Protein AF-A0A3N6BJR9-F1 (afdb_monomer_lite)

Radius of gyration: 11.51 Å; chains: 1; bounding box: 34×16×31 Å

Secondary structure (DSSP, 8-state):
------EEEETTEEEE--HHHHHHHHHTTT--HHHHHHHHHHHHHHHTT-SEEEHHHHHHTT-

Sequence (63 aa):
MARDNLYVVDGARKVPFLRGMITHSLVERGLSFEDAYEVASTVRERIKQRKVIEKKDLTLLIQ

Foldseek 3Di:
DDPLQEWEDEPPDTHGDDLVVQLVVVVVVPDDSVVSSVLSVVLCVVCSPPRYDYPVVSVVSVD

pLDDT: mean 86.31, std 11.01, range [40.16, 96.94]

Structure (mmCIF, N/CA/C/O backbone):
data_AF-A0A3N6BJR9-F1
#
_entry.id   AF-A0A3N6BJR9-F1
#
loop_
_atom_site.group_PDB
_atom_site.id
_atom_site.type_symbol
_atom_site.label_atom_id
_atom_site.label_alt_id
_atom_site.label_comp_id
_atom_site.label_asym_id
_atom_site.label_entity_id
_atom_site.label_seq_id
_atom_site.pdbx_PDB_ins_code
_atom_site.Cartn_x
_atom_site.Cartn_y
_atom_site.Cartn_z
_atom_site.occupancy
_atom_site.B_iso_or_equiv
_atom_site.auth_seq_id
_atom_site.auth_comp_id
_atom_s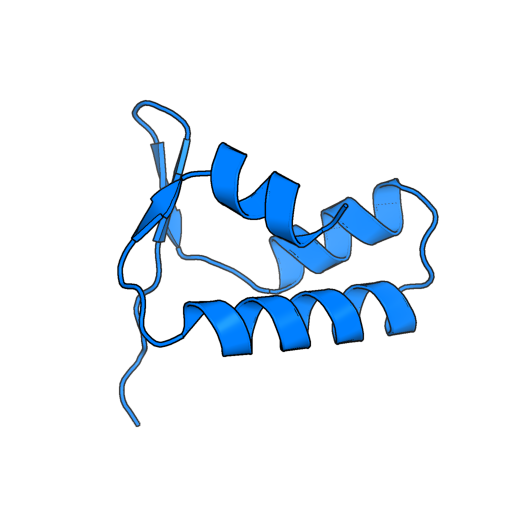ite.auth_asym_id
_atom_site.auth_atom_id
_atom_site.pdbx_PDB_model_num
ATOM 1 N N . MET A 1 1 ? 21.466 0.017 5.297 1.00 40.16 1 MET A N 1
ATOM 2 C CA . MET A 1 1 ? 20.059 -0.387 5.084 1.00 40.16 1 MET A CA 1
ATOM 3 C C . MET A 1 1 ? 19.681 0.027 3.674 1.00 40.16 1 MET A C 1
ATOM 5 O O . MET A 1 1 ? 19.696 1.220 3.392 1.00 40.16 1 MET A O 1
ATOM 9 N N . ALA A 1 2 ? 19.497 -0.929 2.762 1.00 46.00 2 ALA A N 1
ATOM 10 C CA . ALA A 1 2 ? 19.148 -0.613 1.382 1.00 46.00 2 ALA A CA 1
ATOM 11 C C . ALA A 1 2 ? 17.796 0.109 1.373 1.00 46.00 2 ALA A C 1
ATOM 13 O O . ALA A 1 2 ? 16.828 -0.359 1.968 1.00 46.00 2 ALA A O 1
ATOM 14 N N . ARG A 1 3 ? 17.732 1.281 0.740 1.00 56.88 3 ARG A N 1
ATOM 15 C CA . ARG A 1 3 ? 16.448 1.845 0.333 1.00 56.88 3 ARG A CA 1
ATOM 16 C C . ARG A 1 3 ? 15.928 0.915 -0.756 1.00 56.88 3 ARG A C 1
ATOM 18 O O . ARG A 1 3 ? 16.339 1.039 -1.907 1.00 56.88 3 ARG A O 1
ATOM 25 N N . ASP A 1 4 ? 15.110 -0.062 -0.376 1.00 64.44 4 ASP A N 1
ATOM 26 C CA . ASP A 1 4 ? 14.412 -0.921 -1.326 1.00 64.44 4 ASP A CA 1
ATOM 27 C C . ASP A 1 4 ? 13.441 -0.035 -2.112 1.00 64.44 4 ASP A C 1
ATOM 29 O O . ASP A 1 4 ? 12.307 0.229 -1.697 1.00 64.44 4 ASP A O 1
ATOM 33 N N . ASN A 1 5 ? 13.948 0.515 -3.217 1.00 75.62 5 ASN A N 1
ATOM 34 C CA . ASN A 1 5 ? 13.209 1.350 -4.150 1.00 75.62 5 ASN A CA 1
ATOM 35 C C . ASN A 1 5 ? 12.267 0.449 -4.954 1.00 75.62 5 ASN A C 1
ATOM 37 O O . ASN A 1 5 ? 12.539 0.090 -6.100 1.00 75.62 5 ASN A O 1
ATOM 41 N N . LEU A 1 6 ? 11.171 0.056 -4.313 1.00 86.69 6 LEU A N 1
ATOM 42 C CA . LEU A 1 6 ? 10.038 -0.580 -4.959 1.00 86.69 6 LEU A CA 1
ATOM 43 C C . LEU A 1 6 ? 9.204 0.488 -5.663 1.00 86.69 6 LEU A C 1
ATOM 45 O O . LEU A 1 6 ? 8.886 1.526 -5.081 1.00 86.69 6 LEU A O 1
ATOM 49 N N . TYR A 1 7 ? 8.812 0.204 -6.898 1.00 90.06 7 TYR A N 1
ATOM 50 C CA . TYR A 1 7 ? 7.950 1.074 -7.685 1.00 90.06 7 TYR A CA 1
ATOM 51 C C . TYR A 1 7 ? 6.656 0.372 -8.073 1.00 90.06 7 TYR A C 1
ATOM 53 O O . TYR A 1 7 ? 6.668 -0.807 -8.422 1.00 90.06 7 TYR A O 1
ATOM 61 N N . VAL A 1 8 ? 5.562 1.125 -8.069 1.00 89.31 8 VAL A N 1
ATOM 62 C CA . VAL A 1 8 ? 4.288 0.717 -8.657 1.00 89.31 8 VAL A CA 1
ATOM 63 C C . VAL A 1 8 ? 4.199 1.290 -10.063 1.00 89.31 8 VAL A C 1
ATOM 65 O O . VAL A 1 8 ? 4.451 2.482 -10.263 1.00 89.31 8 VAL A O 1
ATOM 68 N N . VAL A 1 9 ? 3.845 0.448 -11.027 1.00 91.38 9 VAL A N 1
ATOM 69 C CA . VAL A 1 9 ? 3.589 0.850 -12.412 1.00 91.38 9 VAL A CA 1
ATOM 70 C C . VAL A 1 9 ? 2.088 0.823 -12.681 1.00 91.38 9 VAL A C 1
ATOM 72 O O . VAL A 1 9 ? 1.420 -0.179 -12.431 1.00 91.38 9 VAL A O 1
ATOM 75 N N . ASP A 1 10 ? 1.565 1.938 -13.180 1.00 87.00 10 ASP A N 1
ATOM 76 C CA . ASP A 1 10 ? 0.178 2.133 -13.603 1.00 87.00 10 ASP A CA 1
ATOM 77 C C . ASP A 1 10 ? 0.187 2.649 -15.049 1.00 87.00 10 ASP A C 1
ATOM 79 O O . ASP A 1 10 ? 0.327 3.850 -15.308 1.00 87.00 10 ASP A O 1
ATOM 83 N N . GLY A 1 11 ? 0.175 1.717 -16.007 1.00 86.69 11 GLY A N 1
ATOM 84 C CA . GLY A 1 11 ? 0.399 2.017 -17.422 1.00 86.69 11 GLY A CA 1
ATOM 85 C C . GLY A 1 11 ? 1.760 2.682 -17.650 1.00 86.69 11 GLY A C 1
ATOM 86 O O . GLY A 1 11 ? 2.803 2.096 -17.373 1.00 86.69 11 GLY A O 1
ATOM 87 N N . ALA A 1 12 ? 1.757 3.928 -18.131 1.00 87.75 12 ALA A N 1
ATOM 88 C CA . ALA A 1 12 ? 2.976 4.712 -18.353 1.00 87.75 12 ALA A CA 1
ATOM 89 C C . ALA A 1 12 ? 3.530 5.385 -17.080 1.00 87.75 12 ALA A C 1
ATOM 91 O O . ALA A 1 12 ? 4.624 5.952 -17.106 1.00 87.75 12 ALA A O 1
ATOM 92 N N . ARG A 1 13 ? 2.792 5.371 -15.961 1.00 89.06 13 ARG A N 1
ATOM 93 C CA . ARG A 1 13 ? 3.217 6.017 -14.711 1.00 89.06 13 ARG A CA 1
ATOM 94 C C . ARG A 1 13 ? 3.999 5.036 -13.849 1.00 89.06 13 ARG A C 1
ATOM 96 O O . ARG A 1 13 ? 3.522 3.943 -13.572 1.00 89.06 13 ARG A O 1
ATOM 103 N N . LYS A 1 14 ? 5.167 5.456 -13.362 1.00 90.12 14 LYS A N 1
ATOM 104 C CA . LYS A 1 14 ? 5.971 4.723 -12.378 1.00 90.12 14 LYS A CA 1
ATOM 105 C C . LYS A 1 14 ? 6.144 5.591 -11.140 1.00 90.12 14 LYS A C 1
ATOM 107 O O . LYS A 1 14 ? 6.801 6.627 -11.203 1.00 90.12 14 LYS A O 1
ATOM 112 N N . VAL A 1 15 ? 5.565 5.169 -10.025 1.00 89.25 15 VAL A N 1
ATOM 113 C CA . VAL A 1 15 ? 5.607 5.905 -8.753 1.00 89.25 15 VAL A CA 1
ATOM 114 C C . VAL A 1 15 ? 6.287 5.063 -7.676 1.00 89.25 15 VAL A C 1
ATOM 116 O O . VAL A 1 15 ? 6.194 3.835 -7.722 1.00 89.25 15 VAL A O 1
ATOM 119 N N . PRO A 1 16 ? 7.011 5.666 -6.720 1.00 88.44 16 PRO A N 1
ATOM 120 C CA . PRO A 1 16 ? 7.566 4.914 -5.601 1.00 88.44 16 PRO A CA 1
ATOM 121 C C . PRO A 1 16 ? 6.435 4.286 -4.780 1.00 88.44 16 PRO A C 1
ATOM 123 O O . PRO A 1 16 ? 5.420 4.926 -4.510 1.00 88.44 16 PRO A O 1
ATOM 126 N N . PHE A 1 17 ? 6.615 3.033 -4.371 1.00 87.81 17 PHE A N 1
ATOM 127 C CA . PHE A 1 17 ? 5.667 2.363 -3.495 1.00 87.81 17 PHE A CA 1
ATOM 128 C C . PHE A 1 17 ? 5.720 2.971 -2.093 1.00 87.81 17 PHE A C 1
ATOM 130 O O . PHE A 1 17 ? 6.735 2.890 -1.388 1.00 87.81 17 PHE A O 1
ATOM 137 N N . LEU A 1 18 ? 4.591 3.531 -1.665 1.00 87.62 18 LEU A N 1
ATOM 138 C CA . LEU A 1 18 ? 4.402 4.079 -0.330 1.00 87.62 18 LEU A CA 1
ATOM 139 C C . LEU A 1 18 ? 3.363 3.239 0.408 1.00 87.62 18 LEU A C 1
ATOM 141 O O . LEU A 1 18 ? 2.268 3.027 -0.104 1.00 87.62 18 LEU A O 1
ATOM 145 N N . ARG A 1 19 ? 3.673 2.810 1.640 1.00 86.25 19 ARG A N 1
ATOM 146 C CA . ARG A 1 19 ? 2.713 2.068 2.485 1.00 86.25 19 ARG A CA 1
ATOM 147 C C . ARG A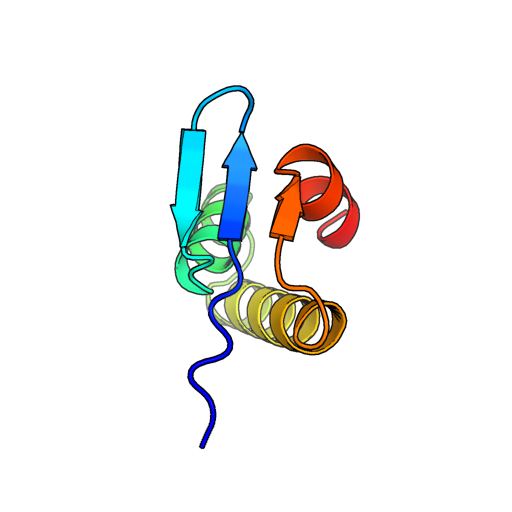 1 19 ? 1.394 2.830 2.649 1.00 86.25 19 ARG A C 1
ATOM 149 O O . ARG A 1 19 ? 0.334 2.231 2.535 1.00 86.25 19 ARG A O 1
ATOM 156 N N . GLY A 1 20 ? 1.479 4.157 2.785 1.00 89.25 20 GLY A N 1
ATOM 157 C CA . GLY A 1 20 ? 0.315 5.036 2.898 1.00 89.25 20 GLY A CA 1
ATOM 158 C C . GLY A 1 20 ? -0.658 4.962 1.717 1.00 89.25 20 GLY A C 1
ATOM 159 O O . GLY A 1 20 ? -1.838 5.207 1.922 1.00 89.25 20 GLY A O 1
ATOM 160 N N . MET A 1 21 ? -0.218 4.563 0.513 1.00 88.31 21 MET A N 1
ATOM 161 C CA . MET A 1 21 ? -1.133 4.360 -0.621 1.00 88.31 21 MET A CA 1
ATOM 162 C C . MET A 1 21 ? -2.112 3.211 -0.360 1.00 88.31 21 MET A C 1
ATOM 164 O O . MET A 1 21 ? -3.303 3.353 -0.624 1.00 88.31 21 MET A O 1
ATOM 168 N N . ILE A 1 22 ? -1.623 2.087 0.177 1.00 90.56 22 ILE A N 1
ATOM 169 C CA . ILE A 1 22 ? -2.483 0.946 0.519 1.00 90.56 22 ILE A CA 1
ATOM 170 C C . ILE A 1 22 ? -3.353 1.292 1.720 1.00 90.56 22 ILE A C 1
ATOM 172 O O . ILE A 1 22 ? -4.558 1.069 1.674 1.00 90.56 22 ILE A O 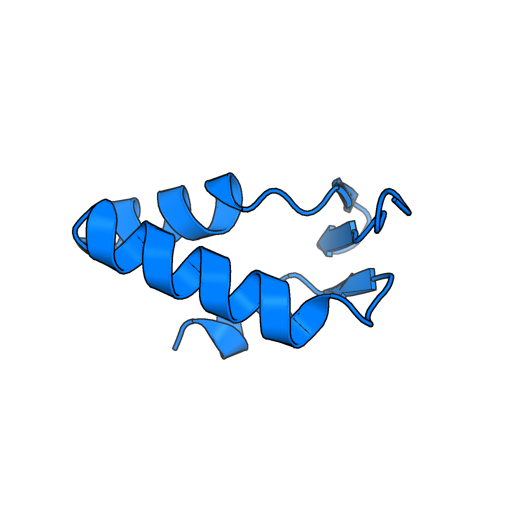1
ATOM 176 N N . THR A 1 23 ? -2.755 1.860 2.771 1.00 94.25 23 THR A N 1
ATOM 177 C CA . THR A 1 23 ? -3.493 2.223 3.985 1.00 94.25 23 THR A CA 1
ATOM 178 C C . THR A 1 23 ? -4.657 3.154 3.653 1.00 94.25 23 THR A C 1
ATOM 180 O O . THR A 1 23 ? -5.783 2.870 4.041 1.00 94.25 23 THR A O 1
ATOM 183 N N . HIS A 1 24 ? -4.421 4.205 2.860 1.00 92.62 24 HIS A N 1
ATOM 184 C CA . HIS A 1 24 ? -5.478 5.120 2.424 1.00 92.62 24 HIS A CA 1
ATOM 185 C C . HIS A 1 24 ? -6.569 4.400 1.628 1.00 92.62 24 HIS A C 1
ATOM 187 O O . HIS A 1 24 ? -7.744 4.535 1.945 1.00 92.62 24 HIS A O 1
ATOM 193 N N . SER A 1 25 ? -6.182 3.580 0.646 1.00 89.94 25 SER A N 1
ATOM 194 C CA . SER A 1 25 ? -7.141 2.846 -0.184 1.00 89.94 25 SER A CA 1
ATOM 195 C C . SER A 1 25 ? -8.019 1.885 0.623 1.00 89.94 25 SER A C 1
ATOM 197 O O . SER A 1 25 ? -9.183 1.694 0.283 1.00 89.94 25 SER A O 1
ATOM 199 N N . LEU A 1 26 ? -7.487 1.267 1.678 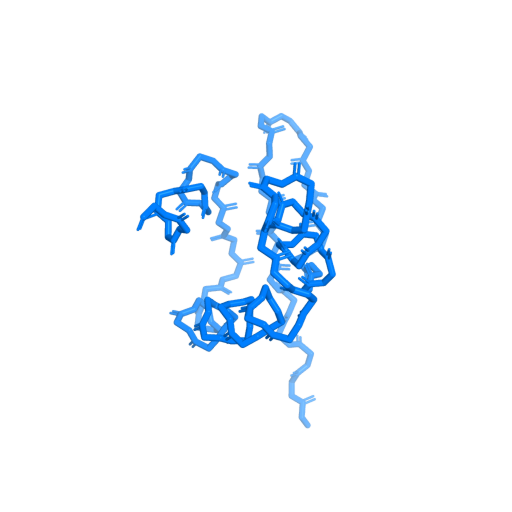1.00 92.69 26 LEU A N 1
ATOM 200 C CA . LEU A 1 26 ? -8.246 0.375 2.556 1.00 92.69 26 LEU A CA 1
ATOM 201 C C . LEU A 1 26 ? -9.161 1.145 3.513 1.00 92.69 26 LEU A C 1
ATOM 203 O O . LEU A 1 26 ? -10.306 0.739 3.707 1.00 92.69 26 LEU A O 1
ATOM 207 N N . VAL A 1 27 ? -8.699 2.279 4.044 1.00 95.19 27 VAL A N 1
ATOM 208 C CA . VAL A 1 27 ? -9.528 3.175 4.865 1.00 95.19 27 VAL A CA 1
ATOM 209 C C . VAL A 1 27 ? -10.704 3.730 4.057 1.00 95.19 27 VAL A C 1
ATOM 211 O O . VAL A 1 27 ? -11.834 3.706 4.535 1.00 95.19 27 VAL A O 1
ATOM 214 N N . GLU A 1 28 ? -10.488 4.135 2.801 1.00 94.25 28 GLU A N 1
ATOM 215 C CA . GLU A 1 28 ? -11.566 4.558 1.888 1.00 94.25 28 GLU A CA 1
ATOM 216 C C . GLU A 1 28 ? -12.600 3.452 1.622 1.00 94.25 28 GLU A C 1
ATOM 218 O O . GLU A 1 28 ? -13.745 3.739 1.281 1.00 94.25 28 GLU A O 1
ATOM 223 N N . ARG A 1 29 ? -12.213 2.181 1.792 1.00 93.44 29 ARG A N 1
ATOM 224 C CA . ARG A 1 29 ? -13.093 1.008 1.6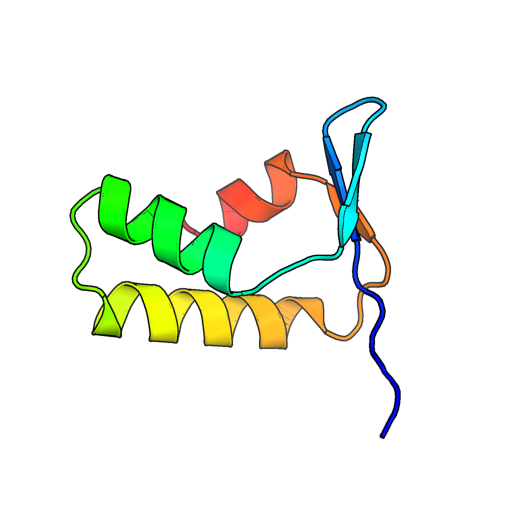55 1.00 93.44 29 ARG A CA 1
ATOM 225 C C . ARG A 1 29 ? -13.769 0.615 2.974 1.00 93.44 29 ARG A C 1
ATOM 227 O O . ARG A 1 29 ? -14.497 -0.373 2.998 1.00 93.44 29 ARG A O 1
ATOM 234 N N . GLY A 1 30 ? -13.557 1.384 4.043 1.00 95.00 30 GLY A N 1
ATOM 235 C CA . GLY A 1 30 ? -14.215 1.214 5.337 1.00 95.00 30 GLY A CA 1
ATOM 236 C C . GLY A 1 30 ? -13.440 0.385 6.361 1.00 95.00 30 GLY A C 1
ATOM 237 O O . GLY A 1 30 ? -13.991 0.101 7.423 1.00 95.00 30 GLY A O 1
ATOM 238 N N . LEU A 1 31 ? -12.187 -0.002 6.087 1.00 95.56 31 LEU A N 1
ATOM 239 C CA . LEU A 1 31 ? -11.346 -0.621 7.115 1.00 95.56 31 LEU A CA 1
ATOM 240 C C . LEU A 1 31 ? -10.933 0.423 8.155 1.00 95.56 31 LEU A C 1
ATOM 242 O O . LEU A 1 31 ? -10.721 1.597 7.836 1.00 95.56 31 LEU A O 1
ATOM 246 N N . SER A 1 32 ? -10.754 -0.027 9.398 1.00 96.94 32 SER A N 1
ATOM 247 C CA . SER A 1 32 ? -10.102 0.799 10.409 1.00 96.94 32 SER A CA 1
ATOM 248 C C . SER A 1 32 ? -8.684 1.155 9.946 1.00 96.94 32 SER A C 1
ATOM 250 O O . SER A 1 32 ? -8.048 0.406 9.200 1.00 96.94 32 SER A O 1
ATOM 252 N N . PHE A 1 33 ? -8.172 2.310 10.377 1.00 94.50 33 PHE A N 1
ATOM 253 C CA . PHE A 1 33 ? -6.800 2.703 10.051 1.00 94.50 33 PHE A CA 1
ATOM 254 C C . PHE A 1 33 ? -5.782 1.653 10.514 1.00 94.50 33 PHE A C 1
ATOM 256 O O . PHE A 1 33 ? -4.816 1.384 9.806 1.00 94.50 33 PHE A O 1
ATOM 263 N N . GLU A 1 34 ? -6.017 1.057 11.682 1.00 96.81 34 GLU A N 1
ATOM 264 C CA . GLU A 1 34 ? -5.140 0.066 12.301 1.00 96.81 34 GLU A CA 1
ATOM 265 C C . GLU A 1 34 ? -5.082 -1.217 11.458 1.00 96.81 34 GLU A C 1
ATOM 267 O O . GLU A 1 34 ? -3.998 -1.626 11.038 1.00 96.81 34 GLU A O 1
ATOM 272 N N . ASP A 1 35 ? -6.239 -1.757 11.061 1.00 95.44 35 ASP A N 1
ATOM 273 C CA . ASP A 1 35 ? -6.312 -2.924 10.170 1.00 95.44 35 ASP A CA 1
ATOM 274 C C . ASP A 1 35 ? -5.714 -2.617 8.791 1.00 95.44 35 ASP A C 1
ATOM 276 O O . ASP A 1 35 ? -4.939 -3.396 8.231 1.00 95.44 35 ASP A O 1
ATOM 280 N N . ALA A 1 36 ? -6.034 -1.446 8.236 1.00 95.38 36 ALA A N 1
ATOM 281 C CA . ALA A 1 36 ? -5.505 -0.997 6.955 1.00 95.38 36 ALA A CA 1
ATOM 282 C C . ALA A 1 36 ? -3.974 -0.857 6.977 1.00 95.38 36 ALA A C 1
ATOM 284 O O . ALA A 1 36 ? -3.295 -1.144 5.982 1.00 95.38 36 ALA A O 1
ATOM 285 N N . TYR A 1 37 ? -3.416 -0.402 8.096 1.00 94.75 37 TYR A N 1
ATOM 286 C CA . TYR A 1 37 ? -1.980 -0.272 8.287 1.00 94.75 37 TYR A CA 1
ATOM 287 C C . TYR A 1 37 ? -1.300 -1.641 8.383 1.00 94.75 37 TYR A C 1
ATOM 289 O O . TYR A 1 37 ? -0.305 -1.870 7.687 1.00 94.75 37 TYR A O 1
ATOM 297 N N . GLU A 1 38 ? -1.859 -2.571 9.157 1.00 95.19 38 GLU A N 1
ATOM 298 C CA . GLU A 1 38 ? -1.329 -3.933 9.295 1.00 95.19 38 GLU A CA 1
ATOM 299 C C . GLU A 1 38 ? -1.341 -4.698 7.963 1.00 95.19 38 GLU A C 1
ATOM 301 O O . GLU A 1 38 ? -0.339 -5.319 7.574 1.00 95.19 38 GLU A O 1
ATOM 306 N N . VAL A 1 39 ? -2.421 -4.573 7.186 1.00 93.38 39 VAL A N 1
ATOM 307 C CA . VAL A 1 39 ? -2.489 -5.135 5.829 1.00 93.38 39 VAL A CA 1
ATOM 308 C C . VAL A 1 39 ? -1.422 -4.503 4.931 1.00 93.38 39 VAL A C 1
ATOM 310 O O . VAL A 1 39 ? -0.671 -5.221 4.267 1.00 93.38 39 VAL A O 1
ATOM 313 N N . ALA A 1 40 ? -1.284 -3.174 4.930 1.00 91.50 40 ALA A N 1
ATOM 314 C CA . ALA A 1 40 ? -0.268 -2.485 4.130 1.00 91.50 40 ALA A CA 1
ATOM 315 C C . ALA A 1 40 ? 1.168 -2.893 4.510 1.00 91.50 40 ALA A C 1
ATOM 317 O O . ALA A 1 40 ? 2.036 -3.010 3.634 1.00 91.50 40 ALA A O 1
ATOM 318 N N . SER A 1 41 ? 1.422 -3.125 5.799 1.00 91.94 41 SER A N 1
ATOM 319 C CA . SER A 1 41 ? 2.698 -3.619 6.322 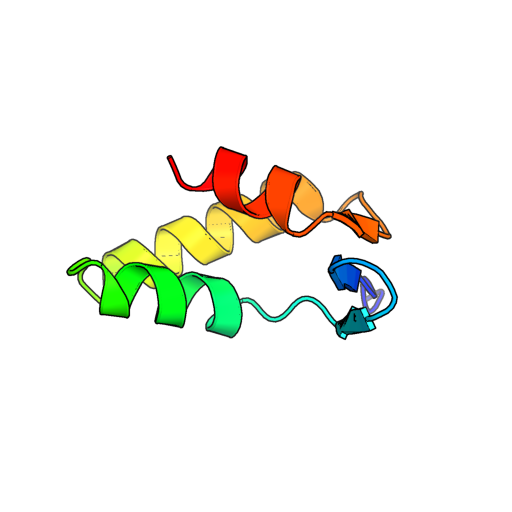1.00 91.94 41 SER A CA 1
ATOM 320 C C . SER A 1 41 ? 2.985 -5.035 5.820 1.00 91.94 41 SER A C 1
ATOM 322 O O . SER A 1 41 ? 4.040 -5.292 5.233 1.00 91.94 41 SER A O 1
ATOM 324 N N . THR A 1 42 ? 1.999 -5.927 5.920 1.00 91.88 42 THR A N 1
ATOM 325 C CA . THR A 1 42 ? 2.092 -7.304 5.419 1.00 91.88 42 THR A CA 1
ATOM 326 C C . THR A 1 42 ? 2.342 -7.343 3.912 1.00 91.88 42 THR A C 1
ATOM 328 O O . THR A 1 42 ? 3.210 -8.082 3.439 1.00 91.88 42 THR A O 1
ATOM 331 N N . VAL A 1 43 ? 1.629 -6.521 3.136 1.00 89.88 43 VAL A N 1
ATOM 332 C CA . VAL A 1 43 ? 1.831 -6.426 1.685 1.00 89.88 43 VAL A CA 1
ATOM 333 C C . VAL A 1 43 ? 3.246 -5.951 1.371 1.00 89.88 43 VAL A C 1
ATOM 335 O O . VAL A 1 43 ? 3.906 -6.588 0.550 1.00 89.88 43 VAL A O 1
ATOM 338 N N . ARG A 1 44 ? 3.750 -4.904 2.049 1.00 87.94 44 ARG A N 1
ATOM 339 C CA . ARG A 1 44 ? 5.135 -4.415 1.887 1.00 87.94 44 ARG A CA 1
ATOM 340 C C . ARG A 1 44 ? 6.145 -5.538 2.100 1.00 87.94 44 ARG A C 1
ATOM 342 O O . ARG A 1 44 ? 7.045 -5.688 1.276 1.00 87.94 44 ARG A O 1
ATOM 349 N N . GLU A 1 45 ? 5.992 -6.319 3.163 1.00 89.38 45 GLU A N 1
ATOM 350 C CA . GLU A 1 45 ? 6.913 -7.412 3.478 1.00 89.38 45 GLU A CA 1
ATOM 351 C C . GLU A 1 45 ? 6.887 -8.526 2.426 1.00 89.38 45 GLU A C 1
ATOM 353 O O . GLU A 1 45 ? 7.943 -9.047 2.063 1.00 89.38 45 GLU A O 1
ATOM 358 N N . ARG A 1 46 ? 5.715 -8.844 1.861 1.00 88.31 46 ARG A N 1
ATOM 359 C CA . ARG A 1 46 ? 5.579 -9.840 0.781 1.00 88.31 46 ARG A CA 1
ATOM 360 C C . ARG A 1 46 ? 6.252 -9.407 -0.521 1.00 88.31 46 ARG A C 1
ATOM 362 O O . ARG A 1 46 ? 6.711 -10.253 -1.285 1.00 88.31 46 ARG A O 1
ATOM 369 N N . ILE A 1 47 ? 6.316 -8.103 -0.785 1.00 86.81 47 ILE A N 1
ATOM 370 C CA . ILE A 1 47 ? 6.845 -7.557 -2.045 1.00 86.81 47 ILE A CA 1
ATOM 371 C C . ILE A 1 47 ? 8.207 -6.872 -1.895 1.00 86.81 47 ILE A C 1
ATOM 373 O O . ILE A 1 47 ? 8.722 -6.355 -2.882 1.00 86.81 47 ILE A O 1
ATOM 377 N N . LYS A 1 48 ? 8.831 -6.902 -0.709 1.00 83.88 48 LYS A N 1
ATOM 378 C CA . LYS A 1 48 ? 10.123 -6.236 -0.442 1.00 83.88 48 LYS A CA 1
ATOM 379 C C . LYS A 1 48 ? 11.271 -6.708 -1.337 1.00 83.88 48 LYS A C 1
ATOM 381 O O . LYS A 1 48 ? 12.185 -5.947 -1.615 1.00 83.88 48 LYS A O 1
ATOM 386 N N . GLN A 1 49 ? 11.208 -7.952 -1.816 1.00 84.69 49 GLN A N 1
ATOM 387 C CA . GLN A 1 49 ? 12.201 -8.517 -2.736 1.00 84.69 49 GLN A CA 1
ATOM 388 C C . GLN A 1 49 ? 11.967 -8.106 -4.200 1.00 84.69 49 GLN A C 1
ATOM 390 O O . GLN A 1 49 ? 12.795 -8.388 -5.066 1.00 84.69 49 GLN A O 1
ATOM 395 N N . ARG A 1 50 ? 10.843 -7.444 -4.502 1.00 84.69 50 ARG A N 1
ATOM 396 C CA . ARG A 1 50 ? 10.522 -6.955 -5.844 1.00 84.69 50 ARG A CA 1
ATOM 397 C C . ARG A 1 50 ? 11.030 -5.525 -6.015 1.00 84.69 50 ARG A C 1
ATOM 399 O O . ARG A 1 50 ? 10.978 -4.713 -5.100 1.00 84.69 50 ARG A O 1
ATOM 406 N N . LYS A 1 51 ? 11.481 -5.195 -7.228 1.00 86.25 51 LYS A N 1
ATOM 407 C CA . LYS A 1 51 ? 11.860 -3.819 -7.605 1.00 86.25 51 LYS A CA 1
ATOM 408 C C . LYS A 1 51 ? 10.707 -3.046 -8.243 1.00 86.25 51 LYS A C 1
ATOM 410 O O . LYS A 1 51 ? 10.650 -1.823 -8.155 1.00 86.25 51 LYS A O 1
ATOM 415 N N . VAL A 1 52 ? 9.796 -3.755 -8.907 1.00 88.56 52 VAL A N 1
ATOM 416 C CA . VAL A 1 52 ? 8.655 -3.186 -9.626 1.00 88.56 52 VAL A CA 1
ATOM 417 C C . VAL A 1 52 ? 7.453 -4.115 -9.464 1.00 88.56 52 VAL A C 1
ATOM 419 O O . VAL A 1 52 ? 7.616 -5.335 -9.501 1.00 88.56 52 VAL A O 1
ATOM 422 N N . ILE A 1 53 ? 6.268 -3.542 -9.277 1.00 89.25 53 ILE A N 1
ATOM 423 C CA . ILE A 1 53 ? 4.983 -4.246 -9.261 1.00 89.25 53 ILE A CA 1
ATOM 424 C C . ILE A 1 53 ? 3.964 -3.458 -10.086 1.00 89.25 53 ILE A C 1
ATOM 426 O O . ILE A 1 53 ? 3.969 -2.227 -10.057 1.00 89.25 53 ILE A O 1
ATOM 430 N N . GLU A 1 54 ? 3.094 -4.132 -10.835 1.00 90.44 54 GLU A N 1
ATOM 431 C CA . GLU A 1 54 ? 1.983 -3.443 -11.489 1.00 90.44 54 GLU A CA 1
ATOM 432 C C . GLU A 1 54 ? 0.871 -3.133 -10.481 1.00 90.44 54 GLU A C 1
ATOM 434 O O . GLU A 1 54 ? 0.604 -3.906 -9.560 1.00 90.44 54 GLU A O 1
ATOM 439 N N . LYS A 1 55 ? 0.175 -2.009 -10.661 1.00 86.62 55 LYS A N 1
ATOM 440 C CA . LYS A 1 55 ? -0.935 -1.604 -9.786 1.00 86.62 55 LYS A CA 1
ATOM 441 C C . LYS A 1 55 ? -2.030 -2.672 -9.701 1.00 86.62 55 LYS A C 1
ATOM 443 O O . LYS A 1 55 ? -2.579 -2.886 -8.625 1.00 86.62 55 LYS A O 1
ATOM 448 N N . LYS A 1 56 ? -2.307 -3.370 -10.808 1.00 86.06 56 LYS A N 1
ATOM 449 C CA . LYS A 1 56 ? -3.271 -4.482 -10.849 1.00 86.06 56 LYS A CA 1
ATOM 450 C C . LYS A 1 56 ? -2.864 -5.634 -9.920 1.00 86.06 56 LYS A C 1
ATOM 452 O O . LYS A 1 56 ? -3.696 -6.164 -9.190 1.00 86.06 56 LYS A O 1
ATOM 457 N N . ASP A 1 57 ? -1.574 -5.964 -9.873 1.00 85.94 57 ASP A N 1
ATOM 458 C CA . ASP A 1 57 ? -1.062 -7.031 -9.011 1.00 85.94 57 ASP A CA 1
ATOM 459 C C . ASP A 1 57 ? -1.136 -6.608 -7.545 1.00 85.94 57 ASP A C 1
ATOM 461 O O . ASP A 1 57 ? -1.412 -7.423 -6.671 1.00 85.94 57 ASP A O 1
ATOM 465 N N . LEU A 1 58 ? -0.943 -5.314 -7.273 1.00 84.19 58 LEU A N 1
ATOM 466 C CA . LEU A 1 58 ? -1.097 -4.760 -5.935 1.00 84.19 58 LEU A CA 1
ATOM 467 C C . LEU A 1 58 ? -2.535 -4.897 -5.425 1.00 84.19 58 LEU A C 1
ATOM 469 O O . LEU A 1 58 ? -2.734 -5.245 -4.264 1.00 84.19 58 LEU A O 1
ATOM 473 N N . THR A 1 59 ? -3.530 -4.662 -6.287 1.00 80.50 59 THR A N 1
ATOM 474 C CA . THR A 1 59 ? -4.943 -4.805 -5.909 1.00 80.50 59 THR A CA 1
ATOM 475 C C . THR A 1 59 ? -5.341 -6.247 -5.605 1.00 80.50 59 THR A C 1
ATOM 477 O O . THR A 1 59 ? -6.194 -6.457 -4.752 1.00 80.50 59 THR A O 1
ATOM 480 N N . LEU A 1 60 ? -4.693 -7.238 -6.227 1.00 82.31 60 LEU A N 1
ATOM 481 C CA . LEU A 1 60 ? -4.923 -8.660 -5.936 1.00 82.31 60 LEU A CA 1
ATOM 482 C C . LEU A 1 60 ? -4.366 -9.088 -4.569 1.00 82.31 60 LEU A C 1
ATOM 484 O O . LEU A 1 60 ? -4.801 -10.090 -4.015 1.00 82.31 60 LEU A O 1
ATOM 488 N N . LEU A 1 61 ? -3.406 -8.343 -4.010 1.00 79.06 61 LEU A N 1
ATOM 489 C CA . LEU A 1 61 ? -2.823 -8.636 -2.694 1.00 79.06 61 LEU A CA 1
ATOM 490 C C . LEU A 1 61 ? -3.681 -8.139 -1.521 1.00 79.06 61 LEU A C 1
ATOM 492 O O . LEU A 1 61 ? -3.364 -8.456 -0.377 1.00 79.06 61 LEU A O 1
ATOM 496 N N . ILE A 1 62 ? -4.713 -7.340 -1.805 1.00 73.38 62 ILE A N 1
ATOM 497 C CA . ILE A 1 62 ? -5.596 -6.689 -0.825 1.00 73.38 62 ILE A CA 1
ATOM 498 C C . ILE A 1 62 ? -7.069 -7.112 -0.989 1.00 73.38 62 ILE A C 1
ATOM 500 O O . ILE A 1 62 ? -7.965 -6.368 -0.581 1.00 73.38 62 ILE A O 1
ATOM 504 N N . GLN A 1 63 ? -7.313 -8.245 -1.658 1.00 59.91 63 GLN A N 1
ATOM 505 C CA . GLN A 1 63 ? -8.628 -8.889 -1.766 1.00 59.91 63 GLN A CA 1
ATOM 506 C C . GLN A 1 63 ? -8.834 -9.917 -0.660 1.00 59.91 63 GLN A C 1
ATOM 508 O O . GLN A 1 63 ? -7.841 -10.579 -0.281 1.00 59.91 63 GLN A O 1
#